Protein AF-A0A0G1F8A6-F1 (afdb_monomer)

Mean predicted aligned error: 8.85 Å

Secondary structure (DSSP, 8-state):
-HHHHHHHHHHHHHS-------HHHHHHHHHHHHHHHGGGHHHHHHHHHHHHHHHHHHHHHHHHHHHHS--

Solvent-accessible surface area (backbone atoms only — not comparable to full-atom values): 4035 Å² total; per-residue (Å²): 114,72,67,63,57,50,57,67,51,49,50,58,65,76,64,54,74,70,77,82,73,54,68,68,58,45,51,51,24,25,56,53,16,32,75,75,55,39,82,61,5,59,56,52,16,37,51,53,52,49,53,53,49,47,55,50,51,53,53,53,50,52,54,54,52,52,65,72,71,59,131

Structure (mmCIF, N/CA/C/O backbone):
data_AF-A0A0G1F8A6-F1
#
_entry.id   AF-A0A0G1F8A6-F1
#
loop_
_atom_site.group_PDB
_atom_site.id
_atom_site.type_symbol
_atom_site.label_atom_id
_atom_site.label_alt_id
_atom_site.label_comp_id
_atom_site.label_asym_id
_atom_site.label_entity_id
_atom_site.label_seq_id
_atom_site.pdbx_PDB_ins_code
_atom_site.Cartn_x
_atom_site.Cartn_y
_atom_site.Cartn_z
_atom_site.occupancy
_atom_site.B_iso_or_equiv
_atom_site.auth_seq_id
_atom_site.auth_comp_id
_atom_site.auth_asym_id
_atom_site.auth_atom_id
_atom_site.pdbx_PDB_model_num
ATOM 1 N N . LEU A 1 1 ? -6.363 30.184 -0.029 1.00 61.94 1 LEU A N 1
ATOM 2 C CA . LEU A 1 1 ? -5.608 29.089 -0.688 1.00 61.94 1 LEU A CA 1
ATOM 3 C C . LEU A 1 1 ? -4.672 28.361 0.280 1.00 61.94 1 LEU A C 1
ATOM 5 O O . LEU A 1 1 ? -4.728 27.145 0.312 1.00 61.94 1 LEU A O 1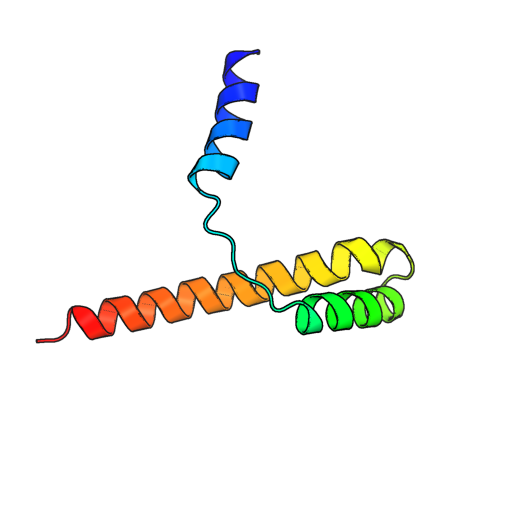
ATOM 9 N N . LEU A 1 2 ? -3.903 29.063 1.125 1.00 61.47 2 LEU A N 1
ATOM 10 C CA . LEU A 1 2 ? -2.988 28.437 2.102 1.00 61.47 2 LEU A CA 1
ATOM 11 C C . LEU A 1 2 ? -3.673 27.550 3.164 1.00 61.47 2 LEU A C 1
ATOM 13 O O . LEU A 1 2 ? -3.135 26.506 3.511 1.00 61.47 2 LEU A O 1
ATOM 17 N N . VAL A 1 3 ? -4.871 27.919 3.634 1.00 64.81 3 VAL A N 1
ATOM 18 C CA . VAL A 1 3 ? -5.601 27.151 4.667 1.00 64.81 3 VAL A CA 1
ATOM 19 C C . VAL A 1 3 ? -6.070 25.780 4.143 1.00 64.81 3 VAL A C 1
ATOM 21 O O . VAL A 1 3 ? -5.911 24.775 4.822 1.00 64.81 3 VAL A O 1
ATOM 24 N N . SER A 1 4 ? -6.512 25.704 2.880 1.00 67.25 4 SER A N 1
ATOM 25 C CA . SER A 1 4 ? -6.978 24.452 2.250 1.00 67.25 4 SER A CA 1
ATOM 26 C C . SER A 1 4 ? -5.868 23.400 2.107 1.00 67.25 4 SER A C 1
ATOM 28 O O . SER A 1 4 ? -6.094 22.209 2.308 1.00 67.25 4 SER A O 1
ATOM 30 N N . THR A 1 5 ? -4.639 23.817 1.795 1.00 72.44 5 THR A N 1
ATOM 31 C CA . THR A 1 5 ? -3.504 22.887 1.671 1.00 72.44 5 THR A CA 1
ATOM 32 C C . THR A 1 5 ? -3.111 22.291 3.021 1.00 72.44 5 THR A C 1
ATOM 34 O O . THR A 1 5 ? -2.770 21.114 3.098 1.00 72.44 5 THR A O 1
ATOM 37 N N . ILE A 1 6 ? -3.190 23.090 4.089 1.00 73.56 6 ILE A N 1
ATOM 38 C CA . ILE A 1 6 ? -2.859 22.660 5.449 1.00 73.56 6 ILE A CA 1
ATOM 39 C C . ILE A 1 6 ? -3.873 21.614 5.934 1.00 73.56 6 ILE A C 1
ATOM 41 O O . ILE A 1 6 ? -3.469 20.537 6.376 1.00 73.56 6 ILE A O 1
ATOM 45 N N . ASP A 1 7 ? -5.172 21.862 5.753 1.00 71.44 7 ASP A N 1
ATOM 46 C CA . ASP A 1 7 ? -6.226 20.917 6.150 1.00 71.44 7 ASP A CA 1
ATOM 47 C C . ASP A 1 7 ? -6.124 19.573 5.405 1.00 71.44 7 ASP A C 1
ATOM 49 O O . ASP A 1 7 ? -6.347 18.506 5.987 1.00 71.44 7 ASP A O 1
ATOM 53 N N . ASN A 1 8 ? -5.708 19.603 4.134 1.00 70.44 8 ASN A N 1
ATOM 54 C CA . ASN A 1 8 ? -5.524 18.407 3.307 1.00 70.44 8 ASN A CA 1
ATOM 55 C C . ASN A 1 8 ? -4.272 17.579 3.656 1.00 70.44 8 ASN A C 1
ATOM 57 O O . ASN A 1 8 ? -4.214 16.410 3.284 1.00 70.44 8 ASN A O 1
ATOM 61 N N . ILE A 1 9 ? -3.291 18.138 4.376 1.00 75.31 9 ILE A N 1
ATOM 62 C CA . ILE A 1 9 ? -2.078 17.427 4.835 1.00 75.31 9 ILE A CA 1
ATOM 63 C C . ILE A 1 9 ? -2.224 16.949 6.287 1.00 75.31 9 ILE A C 1
ATOM 65 O O . ILE A 1 9 ? -1.768 15.855 6.631 1.00 75.31 9 ILE A O 1
ATOM 69 N N . ILE A 1 10 ? -2.909 17.723 7.134 1.00 74.75 10 ILE A N 1
ATOM 70 C CA . ILE A 1 10 ? -3.146 17.363 8.538 1.00 74.75 10 ILE A CA 1
ATOM 71 C C . ILE A 1 10 ? -4.062 16.137 8.642 1.00 74.75 10 ILE A C 1
ATOM 73 O O . ILE A 1 10 ? -3.770 15.228 9.417 1.00 74.75 10 ILE A O 1
ATOM 77 N N . LYS A 1 11 ? -5.127 16.046 7.831 1.00 68.75 11 LYS A N 1
ATOM 78 C CA . LYS A 1 11 ? -6.042 14.887 7.841 1.00 68.75 11 LYS A CA 1
ATOM 79 C C . LYS A 1 11 ? -5.326 13.541 7.613 1.00 68.75 11 LYS A C 1
ATOM 81 O O . LYS A 1 11 ? -5.504 12.652 8.441 1.00 68.75 11 LYS A O 1
ATOM 86 N N . PRO A 1 12 ? -4.501 13.362 6.564 1.00 63.97 12 PRO A N 1
ATOM 87 C CA . PRO A 1 12 ? -3.737 12.130 6.351 1.00 63.97 12 PRO A CA 1
ATOM 88 C C . PRO A 1 12 ? -2.767 11.788 7.489 1.00 63.97 12 PRO A C 1
ATOM 90 O O . PRO A 1 12 ? -2.605 10.614 7.814 1.00 63.97 12 PRO A O 1
ATOM 93 N N . LEU A 1 13 ? -2.127 12.793 8.101 1.00 68.88 13 LEU A N 1
ATOM 94 C CA . LEU A 1 13 ? -1.205 12.589 9.225 1.00 68.88 13 LEU A CA 1
ATOM 95 C C . LEU A 1 13 ? -1.938 12.128 10.490 1.00 68.88 13 LEU A C 1
ATOM 97 O O . LEU A 1 13 ? -1.465 11.227 11.178 1.00 68.88 13 LEU A O 1
ATOM 101 N N . VAL A 1 14 ? -3.105 12.711 10.771 1.00 65.12 14 VAL A N 1
ATOM 102 C CA . VAL A 1 14 ? -3.928 12.388 11.948 1.00 65.12 14 VAL A CA 1
ATOM 103 C C . VAL A 1 14 ? -4.679 11.062 11.772 1.00 65.12 14 VAL A C 1
ATOM 105 O O . VAL A 1 14 ? -4.822 10.303 12.725 1.00 65.12 14 VAL A O 1
ATOM 108 N N . ILE A 1 15 ? -5.114 10.741 10.549 1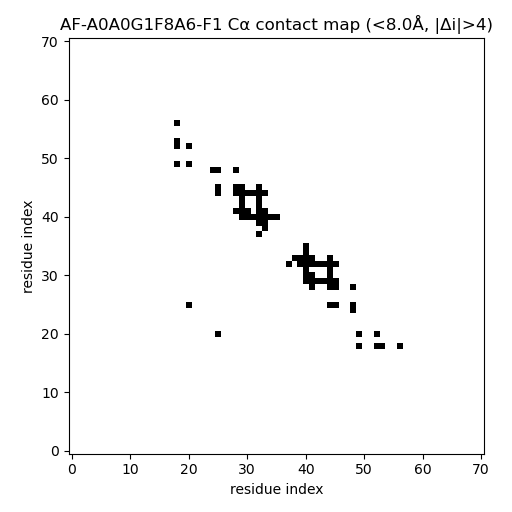.00 64.56 15 ILE A N 1
ATOM 109 C CA . ILE A 1 15 ? -5.830 9.496 10.208 1.00 64.56 15 ILE A CA 1
ATOM 110 C C . ILE A 1 15 ? -4.848 8.373 9.819 1.00 64.56 15 ILE A C 1
ATOM 112 O O . ILE A 1 15 ? -5.265 7.271 9.476 1.00 64.56 15 ILE A O 1
ATOM 116 N N . GLY A 1 16 ? -3.534 8.614 9.905 1.00 58.09 16 GLY A N 1
ATOM 117 C CA . GLY A 1 16 ? -2.452 7.693 9.550 1.00 58.09 16 GLY A CA 1
ATOM 118 C C . GLY A 1 16 ? -2.323 6.464 10.458 1.00 58.09 16 GLY A C 1
ATOM 119 O O . GLY A 1 16 ? -1.218 6.109 10.871 1.00 58.09 16 GLY A O 1
ATOM 120 N N . GLY A 1 17 ? -3.433 5.790 10.766 1.00 60.00 17 GLY A N 1
ATOM 121 C CA . GLY A 1 17 ? -3.468 4.419 11.239 1.00 60.00 17 GLY A CA 1
ATOM 122 C C . GLY A 1 17 ? -2.834 3.543 10.172 1.00 60.00 17 GLY A C 1
ATOM 123 O O . GLY A 1 17 ? -3.499 3.078 9.253 1.00 60.00 17 GLY A O 1
ATOM 124 N N . LYS A 1 18 ? -1.512 3.387 10.253 1.00 60.56 18 LYS A N 1
ATOM 125 C CA . LYS A 1 18 ? -0.724 2.608 9.304 1.00 60.56 18 LYS A CA 1
ATOM 126 C C . LYS A 1 18 ? -1.299 1.194 9.268 1.00 60.56 18 LYS A C 1
ATOM 128 O O . LYS A 1 18 ? -1.074 0.424 10.204 1.00 60.56 18 LYS A O 1
ATOM 133 N N . VAL A 1 19 ? -2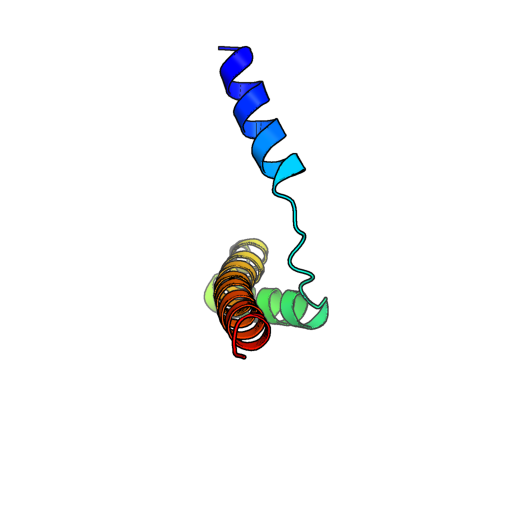.015 0.845 8.199 1.00 64.56 19 VAL A N 1
ATOM 134 C CA . VAL A 1 19 ? -2.243 -0.556 7.845 1.00 64.56 19 VAL A CA 1
ATOM 135 C C . VAL A 1 19 ? -0.846 -1.142 7.689 1.00 64.56 19 VAL A C 1
ATOM 137 O O . VAL A 1 19 ? -0.099 -0.771 6.783 1.00 64.56 19 VAL A O 1
ATOM 140 N N . LYS A 1 20 ? -0.424 -1.959 8.657 1.00 71.12 20 LYS A N 1
ATOM 141 C CA . LYS A 1 20 ? 0.897 -2.585 8.634 1.00 71.12 20 LYS A CA 1
ATOM 142 C C . LYS A 1 20 ? 0.860 -3.699 7.599 1.00 71.12 20 LYS A C 1
ATOM 144 O O . LYS A 1 20 ? 0.569 -4.845 7.921 1.00 71.12 20 LYS A O 1
ATOM 149 N N . ILE A 1 21 ? 1.126 -3.344 6.348 1.00 82.50 21 ILE A N 1
ATOM 150 C CA . ILE A 1 21 ? 1.253 -4.317 5.268 1.00 82.50 21 ILE A CA 1
ATOM 151 C C . ILE A 1 21 ? 2.559 -5.074 5.480 1.00 82.50 21 ILE A C 1
ATOM 153 O O . ILE A 1 21 ? 3.626 -4.475 5.627 1.00 82.50 21 ILE A O 1
ATOM 157 N N . HIS A 1 22 ? 2.471 -6.401 5.522 1.00 90.12 22 HIS A N 1
ATOM 158 C CA . HIS A 1 22 ? 3.648 -7.245 5.660 1.00 90.12 22 HIS A CA 1
ATOM 159 C C . HIS A 1 22 ? 4.573 -7.050 4.440 1.00 90.12 22 HIS A C 1
ATOM 161 O O . HIS A 1 22 ? 4.078 -7.119 3.311 1.00 90.12 22 HIS A O 1
ATOM 167 N N . PRO A 1 23 ? 5.899 -6.874 4.611 1.00 91.06 23 PRO A N 1
ATOM 168 C CA . PRO A 1 23 ? 6.823 -6.609 3.502 1.00 91.06 23 PRO A CA 1
ATOM 169 C C . PRO A 1 23 ? 6.735 -7.627 2.358 1.00 91.06 23 PRO A C 1
ATOM 171 O O . PRO A 1 23 ? 6.833 -7.261 1.191 1.00 91.06 23 PRO A O 1
ATOM 174 N N . LEU A 1 24 ? 6.479 -8.898 2.690 1.00 95.62 24 LEU A N 1
ATOM 175 C CA . LEU A 1 24 ? 6.271 -9.963 1.704 1.00 95.62 24 LEU A CA 1
ATOM 176 C C . LEU A 1 24 ? 5.066 -9.697 0.791 1.00 95.62 24 LEU A C 1
ATOM 178 O O . LEU A 1 24 ? 5.157 -9.918 -0.411 1.00 95.62 24 LEU A O 1
ATOM 182 N N . ILE A 1 25 ? 3.954 -9.193 1.338 1.00 95.06 25 ILE A N 1
ATOM 183 C CA . ILE A 1 25 ? 2.766 -8.869 0.540 1.00 95.06 25 ILE A CA 1
ATOM 184 C C . ILE A 1 25 ? 3.109 -7.740 -0.427 1.00 95.06 25 ILE A C 1
ATOM 186 O O . ILE A 1 25 ? 2.834 -7.860 -1.617 1.00 95.06 25 ILE A O 1
ATOM 190 N N . THR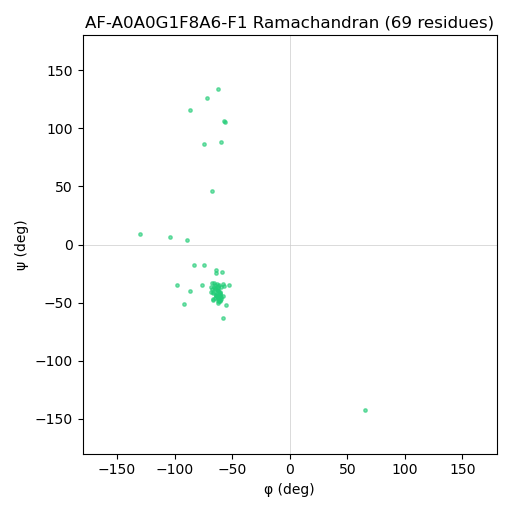 A 1 26 ? 3.777 -6.686 0.046 1.00 94.62 26 THR A N 1
ATOM 191 C CA . THR A 1 26 ? 4.239 -5.584 -0.810 1.00 94.62 26 THR A CA 1
ATOM 192 C C . THR A 1 26 ? 5.161 -6.088 -1.921 1.00 94.62 26 THR A C 1
ATOM 194 O O . THR A 1 26 ? 4.975 -5.730 -3.079 1.00 94.62 26 THR A O 1
ATOM 197 N N . PHE A 1 27 ? 6.107 -6.971 -1.598 1.00 96.81 27 PHE A N 1
ATOM 198 C CA . PHE A 1 27 ? 7.033 -7.553 -2.568 1.00 96.81 27 PHE A CA 1
ATOM 199 C C . PHE A 1 27 ? 6.318 -8.374 -3.648 1.00 96.81 27 PHE A C 1
ATOM 201 O O . PHE A 1 27 ? 6.531 -8.153 -4.840 1.00 96.81 27 PHE A O 1
ATOM 208 N N . LEU A 1 28 ? 5.417 -9.273 -3.246 1.00 97.69 28 LEU A N 1
ATOM 209 C CA . LEU A 1 28 ? 4.612 -10.061 -4.181 1.00 97.69 28 LEU A CA 1
ATOM 210 C C . LEU A 1 28 ? 3.718 -9.167 -5.045 1.00 97.69 28 LEU A C 1
ATOM 212 O O . LEU A 1 28 ? 3.580 -9.410 -6.241 1.00 97.69 28 LEU A O 1
ATOM 216 N N . SER A 1 29 ? 3.170 -8.101 -4.462 1.00 96.94 29 SER A N 1
ATOM 217 C CA . SER A 1 29 ? 2.347 -7.124 -5.177 1.00 96.94 29 SER A CA 1
ATOM 218 C C . SER A 1 29 ? 3.150 -6.373 -6.235 1.00 96.94 29 SER A C 1
ATOM 220 O O . SER A 1 29 ? 2.639 -6.137 -7.323 1.00 96.94 29 SER A O 1
ATOM 222 N N . ILE A 1 30 ? 4.415 -6.041 -5.958 1.00 97.69 30 ILE A N 1
ATOM 223 C CA . ILE A 1 30 ? 5.317 -5.425 -6.940 1.00 97.69 30 ILE A CA 1
ATOM 224 C C . ILE A 1 30 ? 5.625 -6.409 -8.070 1.00 97.69 30 ILE A C 1
ATOM 226 O O . ILE A 1 30 ? 5.499 -6.043 -9.233 1.00 97.69 30 ILE A O 1
ATOM 230 N N . ILE A 1 31 ? 5.975 -7.663 -7.767 1.00 98.06 31 ILE A N 1
ATOM 231 C CA . ILE A 1 31 ? 6.267 -8.669 -8.804 1.00 98.06 31 ILE A CA 1
ATOM 232 C C . ILE A 1 31 ? 5.036 -8.927 -9.680 1.00 98.06 31 ILE A C 1
ATOM 234 O O . ILE A 1 31 ? 5.133 -8.911 -10.909 1.00 98.06 31 ILE A O 1
ATOM 238 N N . GLY A 1 32 ? 3.877 -9.149 -9.058 1.00 97.25 32 GLY A N 1
ATOM 239 C CA . GLY A 1 32 ? 2.614 -9.357 -9.762 1.00 97.25 32 GLY A CA 1
ATOM 240 C C . GLY A 1 32 ? 2.197 -8.123 -10.561 1.00 97.25 32 GLY A C 1
ATOM 241 O O . GLY A 1 32 ? 1.822 -8.239 -11.725 1.00 97.25 32 GLY A O 1
ATOM 242 N N . GLY A 1 33 ? 2.356 -6.935 -9.977 1.00 97.88 33 GLY A N 1
ATOM 243 C CA . GLY A 1 33 ? 2.097 -5.661 -10.634 1.00 97.88 33 GLY A CA 1
ATOM 244 C C . GLY A 1 33 ? 2.981 -5.464 -11.858 1.00 97.88 33 GLY A C 1
ATOM 245 O O . GLY A 1 33 ? 2.477 -5.068 -12.905 1.00 97.88 33 GLY A O 1
ATOM 246 N N . ILE A 1 34 ? 4.277 -5.781 -11.768 1.00 98.25 34 ILE A N 1
ATOM 247 C CA . ILE A 1 34 ? 5.197 -5.691 -12.908 1.00 98.25 34 ILE A CA 1
ATOM 248 C C . ILE A 1 34 ? 4.772 -6.638 -14.030 1.00 98.25 34 ILE A C 1
ATOM 250 O O . ILE A 1 34 ? 4.813 -6.264 -15.200 1.00 98.25 34 ILE A O 1
ATOM 254 N N . ARG A 1 35 ? 4.322 -7.851 -13.693 1.00 97.38 35 ARG A N 1
ATOM 255 C CA . ARG A 1 35 ? 3.820 -8.816 -14.683 1.00 97.38 35 ARG A CA 1
ATOM 256 C C . ARG A 1 35 ? 2.528 -8.346 -15.363 1.00 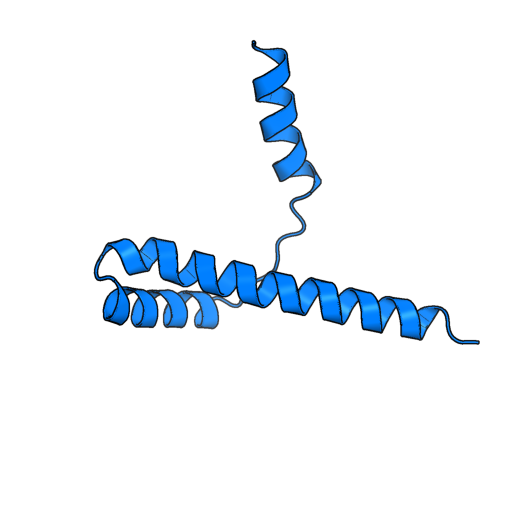97.38 35 ARG A C 1
ATOM 258 O O . ARG A 1 35 ? 2.347 -8.652 -16.534 1.00 97.38 35 ARG A O 1
ATOM 265 N N . A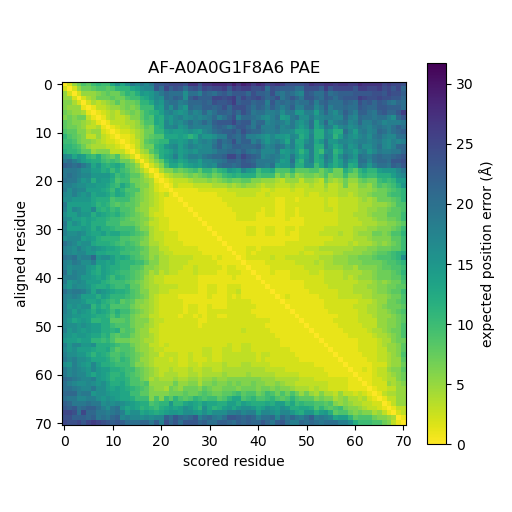LA A 1 36 ? 1.663 -7.613 -14.660 1.00 97.06 36 ALA A N 1
ATOM 266 C CA . ALA A 1 36 ? 0.384 -7.131 -15.187 1.00 97.06 36 ALA A CA 1
ATOM 267 C C . ALA A 1 36 ? 0.479 -5.787 -15.942 1.00 97.06 36 ALA A C 1
ATOM 269 O O . ALA A 1 36 ? -0.172 -5.615 -16.968 1.00 97.06 36 ALA A O 1
ATOM 270 N N . TRP A 1 37 ? 1.281 -4.838 -15.444 1.00 96.94 37 TRP A N 1
ATOM 271 C CA . TRP A 1 37 ? 1.322 -3.440 -15.911 1.00 96.94 37 TRP A CA 1
ATOM 272 C C . TRP A 1 37 ? 2.736 -2.914 -16.219 1.00 96.94 37 TRP A C 1
ATOM 274 O O . TRP A 1 37 ? 2.922 -1.713 -16.425 1.00 96.94 37 TRP A O 1
ATOM 284 N N . GLY A 1 38 ? 3.759 -3.772 -16.233 1.00 95.81 38 GLY A N 1
ATOM 285 C CA . GLY A 1 38 ? 5.145 -3.357 -16.464 1.00 95.81 38 GLY A CA 1
ATOM 286 C C . GLY A 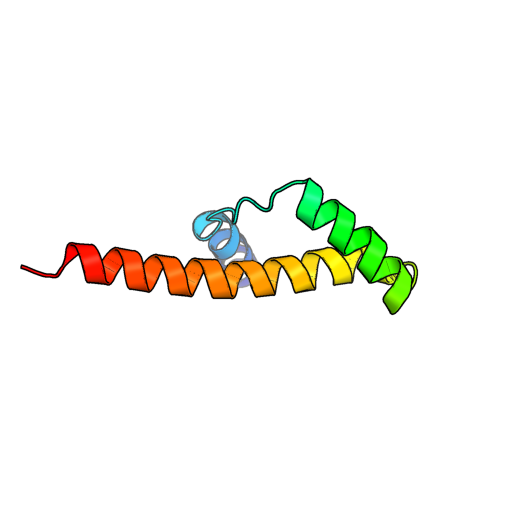1 38 ? 5.678 -2.457 -15.346 1.00 95.81 38 GLY A C 1
ATOM 287 O O . GLY A 1 38 ? 5.356 -2.635 -14.176 1.00 95.81 38 GLY A O 1
ATOM 288 N N . VAL A 1 39 ? 6.490 -1.453 -15.678 1.00 96.81 39 VAL A N 1
ATOM 289 C CA . VAL A 1 39 ? 7.136 -0.579 -14.673 1.00 96.81 39 VAL A CA 1
ATOM 290 C C . VAL A 1 39 ? 6.119 0.126 -13.762 1.00 96.81 39 VAL A C 1
ATOM 292 O O . VAL A 1 39 ? 6.362 0.270 -12.563 1.00 96.81 39 VAL A O 1
ATOM 295 N N . LEU A 1 40 ? 4.943 0.491 -14.287 1.00 97.19 40 LEU A N 1
ATOM 296 C CA . LEU A 1 40 ? 3.869 1.112 -13.498 1.00 97.19 40 LEU A CA 1
ATOM 297 C C . LEU A 1 40 ? 3.321 0.183 -12.403 1.00 97.19 40 LEU A C 1
ATOM 299 O O . LEU A 1 40 ? 2.795 0.642 -11.388 1.00 97.19 40 LEU A O 1
ATOM 303 N N . GLY A 1 41 ? 3.510 -1.124 -12.569 1.00 96.38 41 GLY A N 1
ATOM 304 C CA . GLY A 1 41 ? 3.180 -2.150 -11.594 1.00 96.38 41 GLY A CA 1
ATOM 305 C C . GLY A 1 41 ? 3.879 -2.010 -10.242 1.00 96.38 41 GLY A C 1
ATOM 306 O O . GLY A 1 41 ? 3.338 -2.474 -9.242 1.00 96.38 41 GLY A O 1
ATOM 307 N N . ILE A 1 42 ? 5.026 -1.324 -10.180 1.00 96.94 42 ILE A N 1
ATOM 308 C CA . ILE A 1 42 ? 5.725 -1.025 -8.917 1.00 96.94 42 ILE A CA 1
ATOM 309 C C . ILE A 1 42 ? 4.867 -0.130 -8.015 1.00 96.94 42 ILE A C 1
ATOM 311 O O . ILE A 1 42 ? 4.900 -0.273 -6.796 1.00 96.94 42 ILE A O 1
ATOM 315 N N . ILE A 1 43 ? 4.079 0.770 -8.610 1.00 96.31 43 ILE A N 1
ATOM 316 C CA . ILE A 1 43 ? 3.192 1.685 -7.886 1.00 96.31 43 ILE A CA 1
ATOM 317 C C . ILE A 1 43 ? 1.806 1.054 -7.740 1.00 96.31 43 ILE A C 1
ATOM 319 O O . ILE A 1 43 ? 1.275 0.967 -6.632 1.00 96.31 43 ILE A O 1
ATOM 323 N N . TYR A 1 44 ? 1.226 0.573 -8.844 1.00 96.25 44 TYR A N 1
ATOM 324 C CA . TYR A 1 44 ? -0.137 0.041 -8.838 1.00 96.25 44 TYR A CA 1
ATOM 325 C C . TYR A 1 44 ? -0.278 -1.260 -8.045 1.00 96.25 44 TYR A C 1
ATOM 327 O O . TYR A 1 44 ? -1.304 -1.455 -7.400 1.00 96.25 44 TYR A O 1
ATOM 335 N N . GLY A 1 45 ? 0.745 -2.119 -8.025 1.00 96.06 45 GLY A N 1
ATOM 336 C CA . GLY A 1 45 ? 0.723 -3.373 -7.273 1.00 96.06 45 GLY A CA 1
ATOM 337 C C . GLY A 1 45 ? 0.472 -3.148 -5.777 1.00 96.06 45 GLY A C 1
ATOM 338 O O . GLY A 1 45 ? -0.570 -3.566 -5.265 1.00 96.06 45 GLY A O 1
ATOM 339 N N 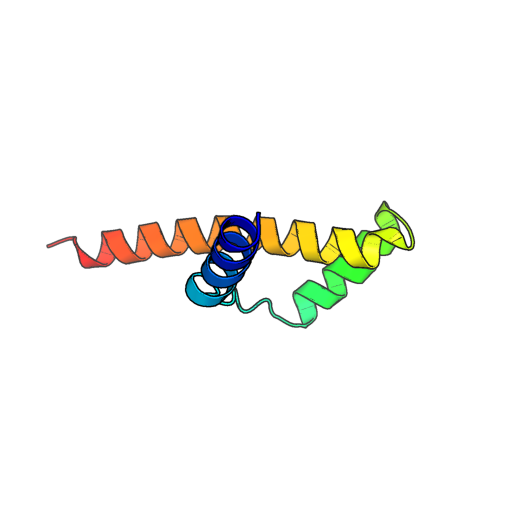. PRO A 1 46 ? 1.375 -2.449 -5.062 1.00 94.94 46 PRO A N 1
ATOM 340 C CA 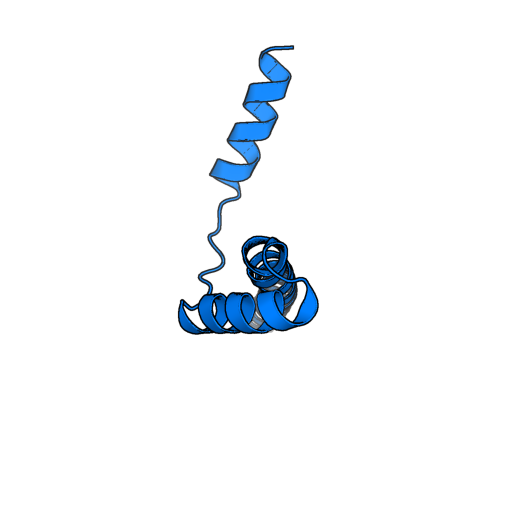. PRO A 1 46 ? 1.169 -2.089 -3.663 1.00 94.94 46 PRO A CA 1
ATOM 341 C C . PRO A 1 46 ? -0.099 -1.275 -3.421 1.00 94.94 46 PRO A C 1
ATOM 343 O O . PRO A 1 46 ? -0.739 -1.474 -2.393 1.00 94.94 46 PRO A O 1
ATOM 346 N N . LEU A 1 47 ? -0.489 -0.384 -4.338 1.00 95.12 47 LEU A N 1
ATOM 347 C CA . LEU A 1 47 ? -1.699 0.426 -4.186 1.00 95.12 47 LEU A CA 1
ATOM 348 C C . LEU A 1 47 ? -2.960 -0.449 -4.119 1.00 95.12 47 LEU A C 1
ATOM 350 O O . LEU A 1 47 ? -3.748 -0.324 -3.182 1.00 95.12 47 LEU A O 1
ATOM 354 N N . VAL A 1 48 ? -3.121 -1.370 -5.072 1.00 95.75 48 VAL A N 1
ATOM 355 C CA . VAL A 1 48 ? -4.261 -2.297 -5.113 1.00 95.75 48 VAL A CA 1
ATOM 356 C C . VAL A 1 48 ? -4.253 -3.220 -3.895 1.00 95.75 48 VAL A C 1
ATOM 358 O O . VAL A 1 48 ? -5.283 -3.384 -3.243 1.00 95.75 48 VAL A O 1
ATOM 361 N N . ALA A 1 49 ? -3.091 -3.770 -3.531 1.00 94.88 49 ALA A N 1
ATOM 362 C CA . ALA A 1 49 ? -2.962 -4.617 -2.347 1.00 94.88 49 ALA A CA 1
ATOM 363 C C . ALA A 1 49 ? -3.298 -3.863 -1.049 1.00 94.88 49 ALA A C 1
ATOM 365 O O . ALA A 1 49 ? -3.958 -4.410 -0.168 1.00 94.88 49 ALA A O 1
ATOM 366 N N . SER A 1 50 ? -2.895 -2.594 -0.944 1.00 93.31 50 SER A N 1
ATOM 367 C CA . SER A 1 50 ? -3.202 -1.740 0.208 1.00 93.31 50 SER A CA 1
ATOM 368 C C . SER A 1 50 ? -4.699 -1.491 0.340 1.00 93.31 50 SER A C 1
ATOM 370 O O . SER A 1 50 ? -5.233 -1.593 1.439 1.00 93.31 50 SER A O 1
ATOM 372 N N . LEU A 1 51 ? -5.383 -1.202 -0.770 1.00 93.88 51 LEU A N 1
ATOM 373 C CA . LEU A 1 51 ? -6.833 -1.008 -0.784 1.00 93.88 51 LEU A CA 1
ATOM 374 C C . LEU A 1 51 ? -7.575 -2.288 -0.398 1.00 93.88 51 LEU A C 1
ATOM 376 O O . LEU A 1 51 ? -8.489 -2.244 0.420 1.00 93.88 51 LEU A O 1
ATOM 380 N N . PHE A 1 52 ? -7.153 -3.432 -0.932 1.00 94.31 52 PHE A N 1
ATOM 381 C CA . PHE A 1 52 ? -7.741 -4.721 -0.583 1.00 94.31 52 PHE A CA 1
ATOM 382 C C . PHE A 1 52 ? -7.588 -5.037 0.911 1.00 94.31 52 PHE A C 1
ATOM 384 O O . PHE A 1 52 ? -8.563 -5.362 1.589 1.00 94.31 52 PHE A O 1
ATOM 391 N N . LEU A 1 53 ? -6.376 -4.877 1.450 1.00 93.06 53 LEU A N 1
ATOM 392 C CA . LEU A 1 53 ? -6.114 -5.084 2.873 1.00 93.06 53 LEU A CA 1
ATOM 393 C C . LEU A 1 53 ? -6.851 -4.078 3.755 1.00 93.06 53 LEU A C 1
ATOM 395 O O . LEU A 1 53 ? -7.297 -4.451 4.832 1.00 93.06 53 LEU A O 1
ATOM 399 N N . LEU A 1 54 ? -7.008 -2.832 3.307 1.00 93.06 54 LEU A N 1
ATOM 400 C CA . LEU A 1 54 ? -7.778 -1.819 4.022 1.00 93.06 54 LEU A CA 1
ATOM 401 C C . LEU A 1 54 ? -9.246 -2.235 4.164 1.00 93.06 54 LEU A C 1
ATOM 403 O O . LEU A 1 54 ? -9.801 -2.129 5.252 1.00 93.06 54 LEU A O 1
ATOM 407 N N . VAL A 1 55 ? -9.865 -2.738 3.092 1.00 93.69 55 VAL A N 1
ATOM 408 C CA . VAL A 1 55 ? -11.252 -3.231 3.139 1.00 93.69 55 VAL A CA 1
ATOM 409 C C . VAL A 1 55 ? -11.385 -4.377 4.143 1.00 93.69 55 VAL A C 1
ATOM 411 O O . VAL A 1 55 ? -12.297 -4.369 4.969 1.00 93.69 55 VAL A O 1
ATOM 414 N N . ILE A 1 56 ? -10.447 -5.329 4.122 1.00 93.62 56 ILE A N 1
ATOM 415 C CA . ILE A 1 56 ? -10.419 -6.436 5.086 1.00 93.62 56 ILE A CA 1
ATOM 416 C C . ILE A 1 56 ? -10.237 -5.916 6.516 1.00 93.62 56 ILE A C 1
ATOM 418 O O . ILE A 1 56 ? -10.949 -6.347 7.418 1.00 93.62 56 ILE A O 1
ATOM 422 N N . ASP A 1 57 ? -9.303 -4.992 6.735 1.00 90.25 57 ASP A N 1
ATOM 423 C CA . ASP A 1 57 ? -9.012 -4.421 8.051 1.00 90.25 57 ASP A CA 1
ATOM 424 C C . ASP A 1 57 ? -10.236 -3.700 8.631 1.00 90.25 57 ASP A C 1
ATOM 426 O O . ASP A 1 57 ? -10.574 -3.906 9.795 1.00 90.25 57 ASP A O 1
ATOM 430 N N . ILE A 1 58 ? -10.955 -2.923 7.814 1.00 91.25 58 ILE A N 1
ATOM 431 C CA . ILE A 1 58 ? -12.206 -2.266 8.219 1.00 91.25 58 ILE A CA 1
ATOM 432 C C . ILE A 1 58 ? -13.255 -3.308 8.624 1.00 91.25 58 ILE A C 1
ATOM 434 O O . ILE A 1 58 ? -13.838 -3.200 9.702 1.00 91.25 58 ILE A O 1
ATOM 438 N N . HIS A 1 59 ? -13.452 -4.346 7.811 1.00 92.38 59 HIS A N 1
ATOM 439 C CA . HIS A 1 59 ? -14.440 -5.387 8.093 1.00 92.38 59 HIS A CA 1
ATOM 440 C C . HIS A 1 59 ? -14.113 -6.185 9.368 1.00 92.38 59 HIS A C 1
ATOM 442 O O . HIS A 1 59 ? -14.976 -6.417 10.215 1.00 92.38 59 HIS A O 1
ATOM 448 N N . LEU A 1 60 ? -12.846 -6.565 9.556 1.00 91.12 60 LEU A N 1
ATOM 449 C CA . LEU A 1 60 ? -12.398 -7.280 10.753 1.00 91.12 60 LEU A CA 1
ATOM 450 C C . LEU A 1 60 ? -12.510 -6.420 12.016 1.00 91.12 60 LEU A C 1
ATOM 452 O O . LEU A 1 60 ? -12.842 -6.940 13.085 1.00 91.12 60 LEU A O 1
ATOM 456 N N . ARG A 1 61 ? -12.251 -5.110 11.916 1.00 89.19 61 ARG A N 1
ATOM 457 C CA . ARG A 1 61 ? -12.462 -4.171 13.028 1.00 89.19 61 ARG A CA 1
ATOM 458 C C . ARG A 1 61 ? -13.924 -4.110 13.432 1.00 89.19 61 ARG A C 1
ATOM 460 O O . ARG A 1 61 ? -14.200 -4.150 14.627 1.00 89.19 61 ARG A O 1
ATOM 467 N N . GLU A 1 62 ? -14.833 -4.061 12.464 1.00 89.81 62 GLU A N 1
ATOM 468 C CA . GLU A 1 62 ? -16.271 -4.040 12.722 1.00 89.81 62 GLU A CA 1
ATOM 469 C C . GLU A 1 62 ? -16.732 -5.315 13.442 1.00 89.81 62 GLU A C 1
ATOM 471 O O . GLU A 1 62 ? -17.371 -5.228 14.491 1.00 89.81 62 GLU A O 1
ATOM 476 N N . ILE A 1 63 ? -16.313 -6.496 12.971 1.00 91.38 63 ILE A N 1
ATOM 477 C CA . ILE A 1 63 ? -16.615 -7.779 13.634 1.00 91.38 63 ILE A CA 1
ATOM 478 C C . ILE A 1 63 ? -16.063 -7.802 15.064 1.00 91.38 63 ILE A C 1
ATOM 480 O O . ILE A 1 63 ? -16.761 -8.177 16.010 1.00 91.38 63 ILE A O 1
ATOM 484 N N . LYS A 1 64 ? -14.806 -7.379 15.247 1.00 89.38 64 LYS A N 1
ATOM 485 C CA . LYS A 1 64 ? -14.179 -7.321 16.571 1.00 89.38 64 LYS A CA 1
ATOM 486 C C . LYS A 1 64 ? -14.942 -6.379 17.503 1.00 89.38 64 LYS A C 1
ATOM 488 O O . LYS A 1 64 ? -15.153 -6.717 18.665 1.00 89.38 64 LYS A O 1
ATOM 493 N N . GLN A 1 65 ? -15.388 -5.230 17.007 1.00 86.75 65 GLN A N 1
ATOM 494 C CA . GLN A 1 65 ? -16.152 -4.261 17.786 1.00 86.75 65 GLN A CA 1
ATOM 495 C C . GLN A 1 65 ? -17.529 -4.815 18.182 1.00 86.75 65 GLN A C 1
ATOM 497 O O . GLN A 1 65 ? -17.915 -4.686 19.340 1.00 86.75 65 GLN A O 1
ATOM 502 N N . GLN A 1 66 ? -18.223 -5.518 17.283 1.00 82.81 66 GLN A N 1
ATOM 503 C CA . GLN A 1 66 ? -19.496 -6.186 17.586 1.00 82.81 66 GLN A CA 1
ATOM 504 C C . GLN A 1 66 ? -19.346 -7.296 18.638 1.00 82.81 66 GLN A C 1
ATOM 506 O O . GLN A 1 66 ? -20.187 -7.416 19.526 1.00 82.81 66 GLN A O 1
ATOM 511 N N . SER A 1 67 ? -18.258 -8.074 18.595 1.00 77.44 67 SER A N 1
ATOM 512 C CA . SER A 1 67 ? -17.986 -9.104 19.611 1.00 77.44 67 SER A CA 1
ATOM 513 C C . SER A 1 67 ? -17.760 -8.539 21.017 1.00 77.44 67 SER A C 1
ATOM 515 O O . SER A 1 67 ? -18.003 -9.238 21.994 1.00 77.44 67 SER A O 1
ATOM 517 N N . LEU A 1 68 ? -17.342 -7.272 21.126 1.00 76.69 68 LEU A N 1
ATOM 518 C CA . LEU A 1 68 ? -17.113 -6.591 22.403 1.00 76.69 68 LEU A CA 1
ATOM 519 C C . LEU A 1 68 ? -18.393 -5.998 23.018 1.00 76.69 68 LEU A C 1
ATOM 521 O O . LEU A 1 68 ? -18.402 -5.677 24.201 1.00 76.69 68 LEU A O 1
ATOM 525 N N . PHE A 1 69 ? -19.452 -5.830 22.219 1.00 74.19 69 PHE A N 1
ATOM 526 C CA . PHE A 1 69 ? -20.743 -5.262 22.631 1.00 74.19 69 PHE A CA 1
ATOM 527 C C . PHE A 1 69 ? -21.845 -6.318 22.804 1.00 74.19 69 PHE A C 1
ATOM 529 O O . PHE A 1 69 ? -23.003 -5.967 23.032 1.00 74.19 69 PHE A O 1
ATOM 536 N N . LYS A 1 70 ? -21.508 -7.609 22.702 1.00 52.34 70 LYS A N 1
ATOM 537 C CA . LYS A 1 70 ? -22.446 -8.706 22.955 1.00 52.34 70 LYS A CA 1
ATOM 538 C C . LYS A 1 70 ? -22.446 -9.036 24.463 1.00 52.34 70 LYS A C 1
ATOM 540 O O . LYS A 1 70 ? -21.381 -9.412 24.950 1.00 52.34 70 LYS A O 1
ATOM 545 N N . PRO A 1 71 ? -23.566 -8.854 25.195 1.00 62.09 71 PRO A N 1
ATOM 546 C CA . PRO A 1 71 ? -23.683 -9.277 26.592 1.00 62.09 71 PRO A CA 1
ATOM 547 C C . PRO A 1 71 ? -23.681 -10.803 26.734 1.00 62.09 71 PRO A C 1
ATOM 549 O O . PRO A 1 71 ? -24.101 -11.494 25.771 1.00 62.09 71 PRO A O 1
#

pLDDT: mean 84.57, std 13.63, range [52.34, 98.25]

Radius of gyration: 16.71 Å; Cα contacts (8 Å, |Δi|>4): 41; chains: 1; bounding box: 31×39×43 Å

Sequence (71 aa):
LLVSTIDNIIKPLVIGGKVKIHPLITFLSIIGGIRAWGVLGIIYGPLVASLFLLVIDIHLREIKQQSLFKP

Foldseek 3Di:
DVVVVVVVVVVCVVVPPPPPDDVVQLVVLLVVLCVVPNPCSNVVSVVVSVVVSVVVVVVVVVVVVVVVPDD